Protein AF-A0A849VVQ6-F1 (afdb_monomer_lite)

Secondary structure (DSSP, 8-state):
---------------------------HHHHHHHHHHHHTT-PPTT-EEEETTTTEEEEE-TTSEEEEEETTTTEEEEEE---TTGGG---

pLDDT: mean 76.6, std 17.0, range [40.34, 96.0]

Foldseek 3Di:
DDDDDDDDDDDDDDPPPPDDPPPPPPDQVVLVVQVVCLLQLNDDAQRWGAPPSRQWIWGQHPPSKIWIARNVVRDIDIDHNDDPCVVVPDD

Structure (mmCIF, N/CA/C/O backbone)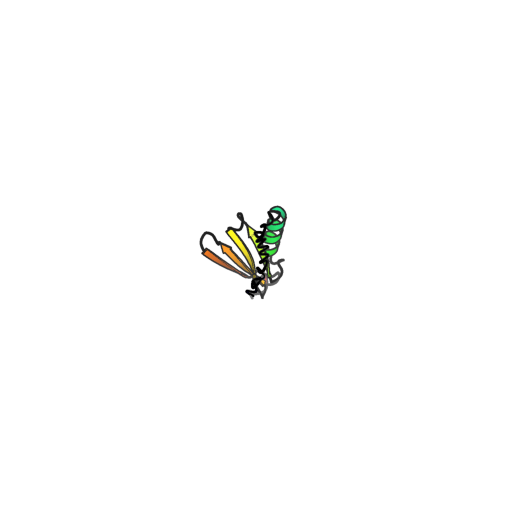:
data_AF-A0A849VVQ6-F1
#
_entry.id   AF-A0A849VVQ6-F1
#
loop_
_atom_site.group_PDB
_atom_site.id
_atom_site.type_symbol
_atom_site.label_atom_id
_atom_site.label_alt_id
_atom_site.label_comp_id
_atom_site.label_asym_id
_atom_site.label_entity_id
_atom_site.label_seq_id
_atom_site.pdbx_PDB_ins_code
_atom_site.Cartn_x
_atom_site.Cartn_y
_atom_site.Cartn_z
_atom_site.occupancy
_atom_site.B_iso_or_equiv
_atom_site.auth_seq_id
_atom_site.auth_comp_id
_atom_site.auth_asym_id
_atom_site.auth_atom_id
_atom_site.pdbx_PDB_model_num
ATOM 1 N N . MET A 1 1 ? 50.988 -23.957 59.085 1.00 40.34 1 MET A N 1
ATOM 2 C CA . MET A 1 1 ? 50.933 -23.917 57.605 1.00 40.34 1 MET A CA 1
ATOM 3 C C . MET A 1 1 ? 49.480 -23.768 57.186 1.00 40.34 1 MET A C 1
ATOM 5 O O . MET A 1 1 ? 48.713 -24.693 57.400 1.00 40.34 1 MET A O 1
ATOM 9 N N . ILE A 1 2 ? 49.094 -22.600 56.668 1.00 47.22 2 ILE A N 1
ATOM 10 C CA . ILE A 1 2 ? 47.725 -22.274 56.231 1.00 47.22 2 ILE A CA 1
ATOM 11 C C . ILE A 1 2 ? 47.868 -21.681 54.823 1.00 47.22 2 ILE A C 1
ATOM 13 O O . ILE A 1 2 ? 48.651 -20.753 54.636 1.00 47.22 2 ILE A O 1
ATOM 17 N N . ARG A 1 3 ? 47.211 -22.278 53.823 1.00 58.09 3 ARG A N 1
ATOM 18 C CA . ARG A 1 3 ? 47.298 -21.868 52.410 1.00 58.09 3 ARG A CA 1
ATOM 19 C C . ARG A 1 3 ? 46.182 -20.860 52.100 1.00 58.09 3 ARG A C 1
ATOM 21 O O . ARG A 1 3 ? 45.034 -21.180 52.403 1.00 58.09 3 ARG A O 1
ATOM 28 N N . PRO A 1 4 ? 46.459 -19.696 51.489 1.00 55.06 4 PRO A N 1
ATOM 29 C CA . PRO A 1 4 ? 45.402 -18.824 50.993 1.00 55.06 4 PRO A CA 1
ATOM 30 C C . PRO A 1 4 ? 44.866 -19.365 49.659 1.00 55.06 4 PRO A C 1
ATOM 32 O O . PRO A 1 4 ? 45.626 -19.632 48.730 1.00 55.06 4 PRO A O 1
ATOM 35 N N . VAL A 1 5 ? 43.550 -19.564 49.589 1.00 59.62 5 VAL A N 1
ATOM 36 C CA . VAL A 1 5 ? 42.826 -19.948 48.372 1.00 59.62 5 VAL A CA 1
ATOM 37 C C . VAL A 1 5 ? 42.540 -18.675 47.579 1.00 59.62 5 VAL A C 1
ATOM 39 O O . VAL A 1 5 ? 41.742 -17.841 48.001 1.00 59.62 5 VAL A O 1
ATOM 42 N N . THR A 1 6 ? 43.212 -18.505 46.446 1.00 57.84 6 THR A N 1
ATOM 43 C CA . THR A 1 6 ? 43.005 -17.376 45.533 1.00 57.84 6 THR A CA 1
ATOM 44 C C . THR A 1 6 ? 41.755 -17.635 44.689 1.00 57.84 6 THR A C 1
ATOM 46 O O . THR A 1 6 ? 41.755 -18.525 43.840 1.00 57.84 6 THR A O 1
ATOM 49 N N . ALA A 1 7 ? 40.678 -16.885 44.922 1.00 59.50 7 ALA A N 1
ATOM 50 C CA . ALA A 1 7 ? 39.481 -16.926 44.086 1.00 59.50 7 ALA A CA 1
ATOM 51 C C . ALA A 1 7 ? 39.678 -16.035 42.846 1.00 59.50 7 ALA A C 1
ATOM 53 O O . ALA A 1 7 ? 39.903 -14.832 42.964 1.00 59.50 7 ALA A O 1
ATOM 54 N N . LEU A 1 8 ? 39.613 -16.636 41.656 1.00 57.53 8 LEU A N 1
ATOM 55 C CA . LEU A 1 8 ? 39.605 -15.941 40.367 1.00 57.53 8 LEU A CA 1
ATOM 56 C C . LEU A 1 8 ? 38.231 -15.285 40.157 1.00 57.53 8 LEU A C 1
ATOM 58 O O . LEU A 1 8 ? 37.221 -15.975 40.038 1.00 57.53 8 LEU A O 1
ATOM 62 N N . LEU A 1 9 ? 38.203 -13.952 40.134 1.00 55.34 9 LEU A N 1
ATOM 63 C CA . LEU A 1 9 ? 37.013 -13.146 39.867 1.00 55.34 9 LEU A CA 1
ATOM 64 C C . LEU A 1 9 ? 36.776 -13.077 38.349 1.00 55.34 9 LEU A C 1
ATOM 66 O O . LEU A 1 9 ? 37.587 -12.519 37.611 1.00 55.34 9 LEU A O 1
ATOM 70 N N . SER A 1 10 ? 35.675 -13.660 37.881 1.00 58.38 10 SER A N 1
ATOM 71 C CA . SER A 1 10 ? 35.278 -13.672 36.471 1.00 58.38 10 SER A CA 1
ATOM 72 C C . SER A 1 10 ? 34.911 -12.263 35.985 1.00 58.38 10 SER A C 1
ATOM 74 O O . SER A 1 10 ? 33.966 -11.653 36.482 1.00 58.38 10 SER A O 1
ATOM 76 N N . LEU A 1 11 ? 35.644 -11.755 34.991 1.00 54.34 11 LEU A N 1
ATOM 77 C CA . LEU A 1 11 ? 35.366 -10.495 34.301 1.00 54.34 11 LEU A CA 1
ATOM 78 C C . LEU A 1 11 ? 34.144 -10.670 33.381 1.00 54.34 11 LEU A C 1
ATOM 80 O O . LEU A 1 11 ? 34.242 -11.307 32.333 1.00 54.34 11 LEU A O 1
ATOM 84 N N . VAL A 1 12 ? 32.992 -10.112 33.756 1.00 62.12 12 VAL A N 1
ATOM 85 C CA . VAL A 1 12 ? 31.799 -10.083 32.895 1.00 62.12 12 VAL A CA 1
ATOM 86 C C . VAL A 1 12 ? 31.803 -8.784 32.090 1.00 62.12 12 VAL A C 1
ATOM 88 O O . VAL A 1 12 ? 31.584 -7.703 32.629 1.00 62.12 12 VAL A O 1
ATOM 91 N N . PHE A 1 13 ? 32.061 -8.894 30.788 1.00 56.69 13 PHE A N 1
ATOM 92 C CA . PHE A 1 13 ? 31.994 -7.791 29.829 1.00 56.69 13 PHE A CA 1
ATOM 93 C C . PHE A 1 13 ? 30.587 -7.761 29.207 1.00 56.69 13 PHE A C 1
ATOM 95 O O . PHE A 1 13 ? 30.306 -8.477 28.249 1.00 56.69 13 PHE A O 1
ATOM 102 N N . THR A 1 14 ? 29.667 -6.962 29.754 1.00 60.84 14 THR A N 1
ATOM 103 C CA . THR A 1 14 ? 28.365 -6.701 29.114 1.00 60.84 14 THR A CA 1
ATOM 104 C C . THR A 1 14 ? 28.457 -5.452 28.246 1.00 60.84 14 THR A C 1
ATOM 106 O O . THR A 1 14 ? 28.255 -4.340 28.731 1.00 60.84 14 THR A O 1
ATOM 109 N N . ILE A 1 15 ? 28.739 -5.620 26.952 1.00 63.62 15 ILE A N 1
ATOM 110 C CA . ILE A 1 15 ? 28.573 -4.547 25.961 1.00 63.62 15 ILE A CA 1
ATOM 111 C C . ILE A 1 15 ? 27.152 -4.652 25.405 1.00 63.62 15 ILE A C 1
ATOM 113 O O . ILE A 1 15 ? 26.901 -5.311 24.401 1.00 63.62 15 ILE A O 1
ATOM 117 N N . GLY A 1 16 ? 26.195 -4.047 26.099 1.00 57.75 16 GLY A N 1
ATOM 118 C CA . GLY A 1 16 ? 24.824 -3.917 25.615 1.00 57.75 16 GLY A CA 1
ATOM 119 C C . GLY A 1 16 ? 24.644 -2.623 24.828 1.00 57.75 16 GLY A C 1
ATOM 120 O O . GLY A 1 16 ? 23.953 -1.730 25.308 1.00 57.75 16 GLY A O 1
ATOM 121 N N . LEU A 1 17 ? 25.256 -2.493 23.645 1.00 60.03 17 LEU A N 1
ATOM 122 C CA . LEU A 1 17 ? 24.901 -1.417 22.710 1.00 60.03 17 LEU A CA 1
ATOM 123 C C . LEU A 1 17 ? 23.560 -1.777 22.046 1.00 60.03 17 LEU A C 1
ATOM 125 O O . LEU A 1 17 ? 23.516 -2.369 20.971 1.00 60.03 17 LEU A O 1
ATOM 129 N N . HIS A 1 18 ? 22.447 -1.456 22.707 1.00 60.00 18 HIS A N 1
ATOM 130 C CA . HIS A 1 18 ? 21.1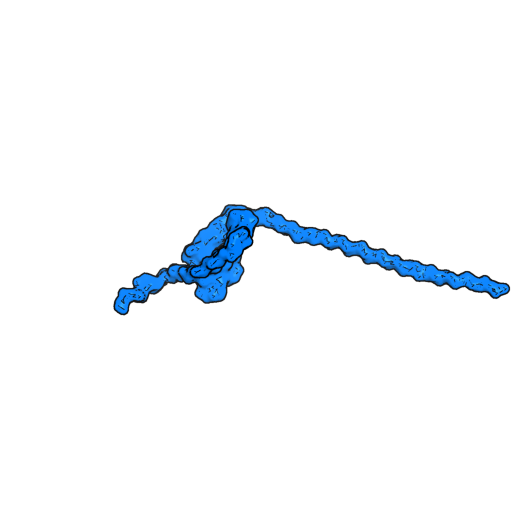49 -1.397 22.037 1.00 60.00 18 HIS A CA 1
ATOM 131 C C . HIS A 1 18 ? 21.081 -0.073 21.276 1.00 60.00 18 HIS A C 1
ATOM 133 O O . HIS A 1 18 ? 20.648 0.945 21.814 1.00 60.00 18 HIS A O 1
ATOM 139 N N . SER A 1 19 ? 21.546 -0.076 20.028 1.00 63.06 19 SER A N 1
ATOM 140 C CA . SER A 1 19 ? 21.225 1.003 19.096 1.00 63.06 19 SER A CA 1
ATOM 141 C C . SER A 1 19 ? 19.718 0.951 18.814 1.00 63.06 19 SER A C 1
ATOM 143 O O . SER A 1 19 ? 19.237 -0.095 18.368 1.00 63.06 19 SER A O 1
ATOM 145 N N . PRO A 1 20 ? 18.945 2.021 19.067 1.00 65.94 20 PRO A N 1
ATOM 146 C CA . PRO A 1 20 ? 17.567 2.076 18.599 1.00 65.94 20 PRO A CA 1
ATOM 147 C C . PRO A 1 20 ? 17.560 2.007 17.063 1.00 65.94 20 PRO A C 1
ATOM 149 O O . PRO A 1 20 ? 18.483 2.539 16.436 1.00 65.94 20 PRO A O 1
ATOM 152 N N . PRO A 1 21 ? 16.555 1.371 16.429 1.00 59.62 21 PRO A N 1
ATOM 153 C CA . PRO A 1 21 ? 16.383 1.501 14.991 1.00 59.62 21 PRO A CA 1
ATOM 154 C C . PRO A 1 21 ? 16.186 2.987 14.684 1.00 59.62 21 PRO A C 1
ATOM 156 O O . PRO A 1 21 ? 15.187 3.591 15.072 1.00 59.62 21 PRO A O 1
ATOM 159 N N . ALA A 1 22 ? 17.177 3.591 14.033 1.00 54.12 22 ALA A N 1
ATOM 160 C CA . ALA A 1 22 ? 17.032 4.913 13.459 1.00 54.12 22 ALA A CA 1
ATOM 161 C C . ALA A 1 22 ? 16.021 4.780 12.316 1.00 54.12 22 ALA A C 1
ATOM 163 O O . ALA A 1 22 ? 16.334 4.222 11.264 1.00 54.12 22 ALA A O 1
ATOM 164 N N . PHE A 1 23 ? 14.787 5.225 12.551 1.00 57.97 23 PHE A N 1
ATOM 165 C CA . PHE A 1 23 ? 13.823 5.436 11.482 1.00 57.97 23 PHE A CA 1
ATOM 166 C C . PHE A 1 23 ? 14.420 6.509 10.575 1.00 57.97 23 PHE A C 1
ATOM 168 O O . PHE A 1 23 ? 14.511 7.670 10.968 1.00 57.97 23 PHE A O 1
ATOM 175 N N . ALA A 1 24 ? 14.914 6.102 9.406 1.00 53.88 24 ALA A N 1
ATOM 176 C CA . ALA A 1 24 ? 15.317 7.046 8.379 1.00 53.88 24 ALA A CA 1
ATOM 177 C C . ALA A 1 24 ? 14.106 7.936 8.073 1.00 53.88 24 ALA A C 1
ATOM 179 O O . ALA A 1 24 ? 13.006 7.419 7.861 1.00 53.88 24 ALA A O 1
ATOM 180 N N . GLU A 1 25 ? 14.300 9.257 8.099 1.00 54.25 25 GLU A N 1
ATOM 181 C CA . GLU A 1 25 ? 13.329 10.215 7.573 1.00 54.25 25 GLU A CA 1
ATOM 182 C C . GLU A 1 25 ? 13.245 9.980 6.066 1.00 54.25 25 GLU A C 1
ATOM 184 O O . GLU A 1 25 ? 14.016 10.507 5.269 1.00 54.25 25 GLU A O 1
ATOM 189 N N . ASP A 1 26 ? 12.387 9.035 5.712 1.00 56.25 26 ASP A N 1
ATOM 190 C CA . ASP A 1 26 ? 12.270 8.496 4.377 1.00 56.25 26 ASP A CA 1
ATOM 191 C C . ASP A 1 26 ? 11.674 9.578 3.463 1.00 56.25 26 ASP A C 1
ATOM 193 O O . ASP A 1 26 ? 10.696 10.257 3.798 1.00 56.25 26 ASP A O 1
ATOM 197 N N . ASP A 1 27 ? 12.373 9.808 2.354 1.00 68.69 27 ASP A N 1
ATOM 198 C CA . ASP A 1 27 ? 12.244 10.965 1.476 1.00 68.69 27 ASP A CA 1
ATOM 199 C C . ASP A 1 27 ? 10.786 11.115 1.018 1.00 68.69 27 ASP A C 1
ATOM 201 O O . ASP A 1 27 ? 10.267 10.329 0.218 1.00 68.69 27 ASP A O 1
ATOM 205 N N . SER A 1 28 ? 10.090 12.117 1.563 1.00 71.50 28 SER A N 1
ATOM 206 C CA . SER A 1 28 ? 8.636 12.280 1.413 1.00 71.50 28 SER A CA 1
ATOM 207 C C . SER A 1 28 ? 8.197 12.364 -0.055 1.00 71.50 28 SER A C 1
ATOM 209 O O . SER A 1 28 ? 7.077 11.984 -0.403 1.00 71.50 28 SER A O 1
ATOM 211 N N . THR A 1 29 ? 9.093 12.818 -0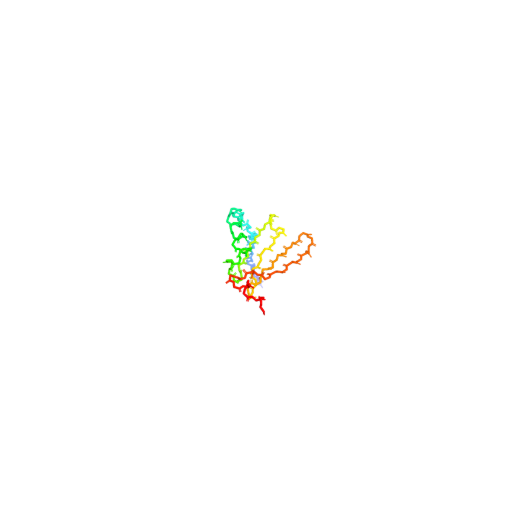.935 1.00 77.31 29 THR A N 1
ATOM 212 C CA . THR A 1 29 ? 8.866 12.877 -2.384 1.00 77.31 29 THR A CA 1
ATOM 213 C C . THR A 1 29 ? 8.855 11.481 -3.010 1.00 77.31 29 THR A C 1
ATOM 215 O O . THR A 1 29 ? 7.999 11.180 -3.846 1.00 77.31 29 THR A O 1
ATOM 218 N N . SER A 1 30 ? 9.764 10.605 -2.572 1.00 82.69 30 SER A N 1
ATOM 219 C CA . SER A 1 30 ? 9.864 9.212 -3.019 1.00 82.69 30 SER A CA 1
ATOM 220 C C . SER A 1 30 ? 8.646 8.393 -2.578 1.00 82.69 30 SER A C 1
ATOM 222 O O . SER A 1 30 ? 8.046 7.664 -3.379 1.00 82.69 30 SER A O 1
ATOM 224 N N . GLN A 1 31 ? 8.193 8.584 -1.334 1.00 85.88 31 GLN A N 1
ATOM 225 C CA . GLN A 1 31 ? 6.972 7.943 -0.835 1.00 85.88 31 GLN A CA 1
ATOM 226 C C . GLN A 1 31 ? 5.740 8.371 -1.632 1.00 85.88 31 GLN A C 1
ATOM 228 O O . GLN A 1 31 ? 4.9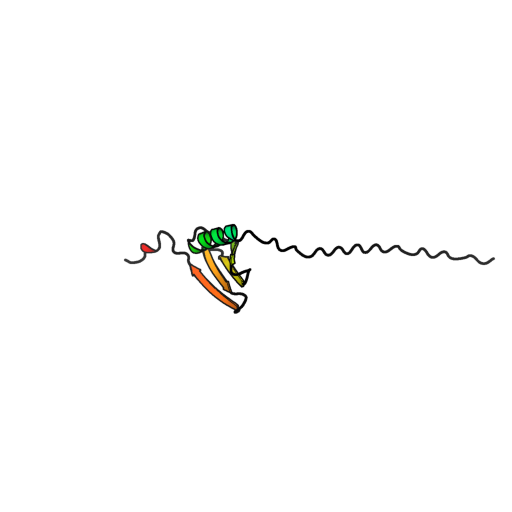45 7.525 -2.040 1.00 85.88 31 GLN A O 1
ATOM 233 N N . LEU A 1 32 ? 5.596 9.667 -1.925 1.00 86.75 32 LEU A N 1
ATOM 234 C CA . LEU A 1 32 ? 4.461 10.166 -2.700 1.00 86.75 32 LEU A CA 1
ATOM 235 C C . LEU A 1 32 ? 4.443 9.610 -4.133 1.00 86.75 32 LEU A C 1
ATOM 237 O O . LEU A 1 32 ? 3.380 9.244 -4.641 1.00 86.75 32 LEU A O 1
ATOM 241 N N . ALA A 1 33 ? 5.605 9.513 -4.784 1.00 88.62 33 ALA A N 1
ATOM 242 C CA . ALA A 1 33 ? 5.727 8.883 -6.098 1.00 88.62 33 ALA A CA 1
ATOM 243 C C . ALA A 1 33 ? 5.311 7.402 -6.054 1.00 88.62 33 ALA A C 1
ATOM 245 O O . ALA A 1 33 ? 4.553 6.942 -6.911 1.00 88.62 33 ALA A O 1
ATOM 246 N N . THR A 1 34 ? 5.732 6.682 -5.014 1.00 90.44 34 THR A N 1
ATOM 247 C CA . THR A 1 34 ? 5.402 5.265 -4.808 1.00 90.44 34 THR A CA 1
ATOM 248 C C . THR A 1 34 ? 3.909 5.063 -4.550 1.00 90.44 34 THR A C 1
ATOM 250 O O . THR A 1 34 ? 3.289 4.197 -5.163 1.00 90.44 34 THR A O 1
ATOM 253 N N . ILE A 1 35 ? 3.282 5.907 -3.725 1.00 91.69 35 ILE A N 1
ATOM 254 C CA . ILE A 1 35 ? 1.827 5.877 -3.506 1.00 91.69 35 ILE A CA 1
ATOM 255 C C . ILE A 1 35 ? 1.089 6.070 -4.828 1.00 91.69 35 ILE A C 1
ATOM 257 O O . ILE A 1 35 ? 0.190 5.293 -5.142 1.00 91.69 35 ILE A O 1
ATOM 261 N N . ASN A 1 36 ? 1.483 7.071 -5.624 1.00 91.38 36 ASN A N 1
ATOM 262 C CA . ASN A 1 36 ? 0.861 7.339 -6.921 1.00 91.38 36 ASN A CA 1
ATOM 263 C C . ASN A 1 36 ? 0.972 6.146 -7.876 1.00 91.38 36 ASN A C 1
ATOM 265 O O . ASN A 1 36 ? 0.018 5.829 -8.584 1.00 91.38 36 ASN A O 1
ATOM 269 N N . LYS A 1 37 ? 2.110 5.458 -7.866 1.00 91.31 37 LYS A N 1
ATOM 270 C CA . LYS A 1 37 ? 2.324 4.231 -8.631 1.00 91.31 37 LYS A CA 1
ATOM 271 C C . LYS A 1 37 ? 1.403 3.097 -8.153 1.00 91.31 37 LYS A C 1
ATOM 273 O O . LYS A 1 37 ? 0.747 2.448 -8.967 1.00 91.31 37 LYS A O 1
ATOM 278 N N . ILE A 1 38 ? 1.278 2.896 -6.838 1.00 91.31 38 ILE A N 1
ATOM 279 C CA . ILE A 1 38 ? 0.397 1.881 -6.236 1.00 91.31 38 ILE A CA 1
ATOM 280 C C . ILE A 1 38 ? -1.071 2.123 -6.613 1.00 91.31 38 ILE A C 1
ATOM 282 O O . ILE A 1 38 ? -1.730 1.217 -7.123 1.00 91.31 38 ILE A O 1
ATOM 286 N N . ILE A 1 39 ? -1.588 3.340 -6.416 1.00 88.75 39 ILE A N 1
ATOM 287 C CA . ILE A 1 39 ? -3.003 3.654 -6.687 1.00 88.75 39 ILE A CA 1
ATOM 288 C C . ILE A 1 39 ? -3.355 3.572 -8.179 1.00 88.75 39 ILE A C 1
ATOM 290 O O . ILE A 1 39 ? -4.510 3.326 -8.518 1.00 88.75 39 ILE A O 1
ATOM 294 N N . ARG A 1 40 ? -2.370 3.744 -9.070 1.00 88.25 40 ARG A N 1
ATOM 295 C CA . ARG A 1 40 ? -2.522 3.565 -10.524 1.00 88.25 40 ARG A CA 1
ATOM 296 C C . ARG A 1 40 ? -2.449 2.103 -10.969 1.00 88.25 40 ARG A C 1
ATOM 298 O O . ARG A 1 40 ? -2.665 1.824 -12.142 1.00 88.25 40 ARG A O 1
ATOM 305 N N . GLY A 1 41 ? -2.157 1.174 -10.058 1.00 87.12 41 GLY A N 1
ATOM 306 C CA . GLY A 1 41 ? -1.981 -0.243 -10.380 1.00 87.12 41 GLY A CA 1
ATOM 307 C C . GLY A 1 41 ? -0.635 -0.583 -11.016 1.00 87.12 41 GLY A C 1
ATOM 308 O O . GLY A 1 41 ? -0.471 -1.671 -11.555 1.00 87.12 41 GLY A O 1
ATOM 309 N N . GLU A 1 42 ? 0.339 0.320 -10.935 1.00 89.00 42 GLU A N 1
ATOM 310 C CA . GLU A 1 42 ? 1.707 0.098 -11.413 1.00 89.00 42 GLU A CA 1
ATOM 311 C C . GLU A 1 42 ? 2.608 -0.517 -10.322 1.00 89.00 42 GLU A C 1
ATOM 313 O O . GLU A 1 42 ? 3.755 -0.887 -10.583 1.00 89.00 42 GLU A O 1
ATOM 318 N N . GLY A 1 43 ? 2.110 -0.599 -9.083 1.00 87.69 43 GLY A N 1
ATOM 319 C CA . GLY A 1 43 ? 2.817 -1.177 -7.942 1.00 87.69 43 GLY A CA 1
ATOM 320 C C . GLY A 1 43 ? 3.006 -2.694 -8.058 1.00 87.69 43 GLY A C 1
ATOM 321 O O . GLY A 1 43 ? 2.163 -3.411 -8.596 1.00 87.69 43 GLY A O 1
ATOM 322 N N . LYS A 1 44 ? 4.125 -3.195 -7.536 1.00 92.06 44 LYS A N 1
ATOM 323 C CA . LYS A 1 44 ? 4.449 -4.626 -7.484 1.00 92.06 44 LYS A CA 1
ATOM 324 C C . LYS A 1 44 ? 3.867 -5.264 -6.218 1.00 92.06 44 LYS A C 1
ATOM 326 O O . LYS A 1 44 ? 3.837 -4.595 -5.190 1.00 92.06 44 LYS A O 1
ATOM 331 N N . PRO A 1 45 ? 3.466 -6.547 -6.234 1.00 92.31 45 PRO A N 1
ATOM 332 C CA . PRO A 1 45 ? 3.118 -7.264 -5.007 1.00 92.31 45 PRO A CA 1
ATOM 333 C C . PRO A 1 45 ? 4.229 -7.155 -3.953 1.00 92.31 45 PRO A C 1
ATOM 335 O O . PRO A 1 45 ? 5.410 -7.288 -4.275 1.00 92.31 45 PRO A O 1
ATOM 338 N N . GLY A 1 46 ? 3.846 -6.864 -2.711 1.00 91.56 46 GLY A N 1
ATOM 339 C CA . GLY A 1 46 ? 4.758 -6.588 -1.599 1.00 91.56 46 GLY A CA 1
ATOM 340 C C . GLY A 1 46 ? 5.272 -5.146 -1.527 1.00 91.56 46 GLY A C 1
ATOM 341 O O . GLY A 1 46 ? 5.930 -4.797 -0.552 1.00 91.56 46 GLY A O 1
ATOM 342 N N . GLU A 1 47 ? 4.978 -4.292 -2.513 1.00 92.19 47 GLU A N 1
ATOM 343 C CA . GLU A 1 47 ? 5.349 -2.874 -2.477 1.00 92.19 47 GLU A CA 1
ATOM 344 C C . GLU A 1 47 ? 4.503 -2.136 -1.430 1.00 92.19 47 GLU A C 1
ATOM 346 O O . GLU A 1 47 ? 3.273 -2.257 -1.400 1.00 92.19 47 GLU A O 1
ATOM 351 N N . THR A 1 48 ? 5.175 -1.374 -0.567 1.00 92.69 48 THR A N 1
ATOM 352 C CA . THR A 1 48 ? 4.557 -0.616 0.523 1.00 92.69 48 THR A CA 1
ATOM 353 C C . THR A 1 48 ? 4.976 0.840 0.473 1.00 92.69 48 THR A C 1
ATOM 355 O O . THR A 1 48 ? 6.145 1.134 0.232 1.00 92.69 48 THR A O 1
ATOM 358 N N . ALA A 1 49 ? 4.056 1.746 0.779 1.00 93.00 49 ALA A N 1
ATOM 359 C CA . ALA A 1 49 ? 4.362 3.156 0.964 1.00 93.00 49 ALA A CA 1
ATOM 360 C C . ALA A 1 49 ? 3.546 3.743 2.112 1.00 93.00 49 ALA A C 1
ATOM 362 O O . ALA A 1 49 ? 2.442 3.286 2.407 1.00 93.00 49 ALA A O 1
ATOM 363 N N . THR A 1 50 ? 4.076 4.773 2.755 1.00 92.31 50 THR A N 1
ATOM 364 C CA . THR A 1 50 ? 3.437 5.436 3.890 1.00 92.31 50 THR A CA 1
ATOM 365 C C . THR A 1 50 ? 3.105 6.886 3.564 1.00 92.31 50 THR A C 1
ATOM 367 O O . THR A 1 50 ? 3.760 7.538 2.761 1.00 92.31 50 THR A O 1
ATOM 370 N N . ALA A 1 51 ? 2.036 7.399 4.165 1.00 88.88 51 ALA A N 1
ATOM 371 C CA . ALA A 1 51 ? 1.621 8.792 4.064 1.00 88.88 51 ALA A CA 1
ATOM 372 C C . ALA A 1 51 ? 1.246 9.330 5.442 1.00 88.88 51 ALA A C 1
ATOM 374 O O . ALA A 1 51 ? 1.050 8.565 6.390 1.00 88.88 51 ALA A O 1
ATOM 375 N N . LYS A 1 52 ? 1.091 10.658 5.535 1.00 87.25 52 LYS A N 1
ATOM 376 C CA . LYS A 1 52 ? 0.664 11.342 6.768 1.00 87.25 52 LYS A CA 1
ATOM 377 C C . LYS A 1 52 ? 1.550 10.940 7.958 1.00 87.25 52 LYS A C 1
ATOM 379 O O . LYS A 1 52 ? 1.044 10.548 9.001 1.00 87.25 52 LYS A O 1
ATOM 384 N N . ASN A 1 53 ? 2.870 10.993 7.772 1.00 85.31 53 ASN A N 1
ATOM 385 C CA . ASN A 1 53 ? 3.872 10.640 8.787 1.00 85.31 53 ASN A CA 1
ATOM 386 C C . ASN A 1 53 ? 3.764 9.186 9.289 1.00 85.31 53 ASN A C 1
ATOM 388 O O . ASN A 1 53 ? 3.984 8.912 10.465 1.00 85.31 53 ASN A O 1
ATOM 392 N N . GLY A 1 54 ? 3.387 8.252 8.409 1.00 86.19 54 GLY A N 1
ATOM 393 C CA . GLY A 1 54 ? 3.248 6.834 8.755 1.00 86.19 54 GLY A CA 1
ATOM 394 C C . GLY A 1 54 ? 1.868 6.430 9.272 1.00 86.19 54 GLY A C 1
ATOM 395 O O . GLY A 1 54 ? 1.644 5.246 9.502 1.00 86.19 54 GLY A O 1
ATOM 396 N N . GLU A 1 55 ? 0.919 7.361 9.417 1.00 91.69 55 GLU A N 1
ATOM 397 C CA . GLU A 1 55 ? -0.442 7.028 9.859 1.00 91.69 55 GLU A CA 1
ATOM 398 C C . GLU A 1 55 ? -1.216 6.206 8.823 1.00 91.69 55 GLU A C 1
ATOM 400 O O . GLU A 1 55 ? -2.094 5.425 9.191 1.00 91.69 55 GLU A O 1
ATOM 405 N N . VAL A 1 56 ? -0.927 6.389 7.533 1.00 93.19 56 VAL A N 1
ATOM 406 C CA . VAL A 1 56 ? -1.596 5.667 6.446 1.00 93.19 56 VAL A CA 1
ATOM 407 C C . VAL A 1 56 ? -0.576 4.829 5.695 1.00 93.19 56 VAL A C 1
ATOM 409 O O . VAL A 1 56 ? 0.408 5.364 5.195 1.00 93.19 56 VAL A O 1
ATOM 412 N N . VAL A 1 57 ? -0.831 3.529 5.591 1.00 94.75 57 VAL A N 1
ATOM 413 C CA . VAL A 1 57 ? 0.019 2.560 4.894 1.00 94.75 57 VAL A CA 1
ATOM 414 C C . VAL A 1 57 ? -0.722 2.046 3.667 1.00 94.75 57 VAL A C 1
ATOM 416 O O . VAL A 1 57 ? -1.860 1.596 3.773 1.00 94.75 57 VAL A O 1
ATOM 419 N N . TYR A 1 58 ? -0.070 2.113 2.516 1.00 95.06 58 TYR A N 1
ATOM 420 C CA . TYR A 1 58 ? -0.506 1.539 1.251 1.00 95.06 58 TYR A CA 1
ATOM 421 C C . TYR A 1 58 ? 0.326 0.289 1.003 1.00 95.06 58 TYR A C 1
ATOM 423 O O . TYR A 1 58 ? 1.550 0.373 1.012 1.00 95.06 58 TYR A O 1
ATOM 431 N N . THR A 1 59 ? -0.319 -0.842 0.751 1.00 94.62 59 THR A N 1
ATOM 432 C CA . THR A 1 59 ? 0.346 -2.121 0.492 1.00 94.62 59 THR A CA 1
ATOM 433 C C . THR A 1 59 ? -0.281 -2.779 -0.721 1.00 94.62 59 THR A C 1
ATOM 435 O O . THR A 1 59 ? -1.499 -2.934 -0.787 1.00 94.62 59 THR A O 1
ATOM 438 N N . VAL A 1 60 ? 0.538 -3.218 -1.670 1.00 94.56 60 VAL A N 1
ATOM 439 C CA . VAL A 1 60 ? 0.078 -4.088 -2.754 1.00 94.56 60 VAL A CA 1
ATOM 440 C C . VAL A 1 60 ? 0.160 -5.530 -2.272 1.00 94.56 60 VAL A C 1
ATOM 442 O O . VAL A 1 60 ? 1.240 -6.057 -2.014 1.00 94.56 60 VAL A O 1
ATOM 445 N N . LEU A 1 61 ? -0.988 -6.178 -2.132 1.00 92.94 61 LEU A N 1
ATOM 446 C CA . LEU A 1 61 ? -1.084 -7.583 -1.764 1.00 92.94 61 LEU A CA 1
ATOM 447 C C . LEU A 1 61 ? -0.836 -8.492 -2.975 1.00 92.94 61 LEU A C 1
ATOM 449 O O . LEU A 1 61 ? -0.911 -8.078 -4.138 1.00 92.94 61 LEU A O 1
ATOM 453 N N . GLU A 1 62 ? -0.600 -9.770 -2.685 1.00 87.56 62 GLU A N 1
ATOM 454 C CA . GLU A 1 62 ? -0.615 -10.834 -3.688 1.00 87.56 62 GLU A CA 1
ATOM 455 C C . GLU A 1 62 ? -1.916 -10.793 -4.507 1.00 87.56 62 GLU A C 1
ATOM 457 O O . GLU A 1 62 ? -3.013 -10.618 -3.973 1.00 87.56 62 GLU A O 1
ATOM 462 N N . GLY A 1 63 ? -1.789 -10.908 -5.831 1.00 83.12 63 GLY A N 1
ATOM 463 C CA . GLY A 1 63 ? -2.911 -10.757 -6.766 1.00 83.12 63 GLY A CA 1
ATOM 464 C C . GLY A 1 63 ? -3.195 -9.322 -7.236 1.00 83.12 63 GLY A C 1
ATOM 465 O O . GLY A 1 63 ? -4.103 -9.133 -8.046 1.00 83.12 63 GLY A O 1
ATOM 466 N N . GLY A 1 64 ? -2.413 -8.325 -6.799 1.00 84.62 64 GLY A N 1
ATOM 467 C CA . GLY A 1 64 ? -2.510 -6.935 -7.278 1.00 84.62 64 GLY A CA 1
ATOM 468 C C . GLY A 1 64 ? -3.617 -6.107 -6.614 1.00 84.62 64 GLY A C 1
ATOM 469 O O . GLY A 1 64 ? -3.996 -5.047 -7.120 1.00 84.62 64 GLY A O 1
ATOM 470 N N . VAL A 1 65 ? -4.147 -6.595 -5.490 1.00 90.69 65 VAL A N 1
ATOM 471 C CA . VAL A 1 65 ? -5.099 -5.867 -4.642 1.00 90.69 65 VAL A CA 1
ATOM 472 C C . VAL A 1 65 ? -4.339 -4.824 -3.839 1.00 90.69 65 VAL A C 1
ATOM 474 O O . VAL A 1 65 ? -3.312 -5.136 -3.244 1.00 90.69 65 VAL A O 1
ATOM 477 N N . VAL A 1 66 ? -4.849 -3.601 -3.774 1.00 93.25 66 VAL A N 1
ATOM 478 C CA . VAL A 1 66 ? -4.263 -2.555 -2.936 1.00 93.25 66 VAL A CA 1
ATOM 479 C C . VAL A 1 66 ? -5.011 -2.500 -1.612 1.00 93.25 66 VAL A C 1
ATOM 481 O O . VAL A 1 66 ? -6.236 -2.371 -1.578 1.00 93.25 66 VAL A O 1
ATOM 484 N N . GLU A 1 67 ? -4.264 -2.596 -0.519 1.00 94.31 67 GLU A N 1
ATOM 485 C CA . GLU A 1 67 ? -4.727 -2.382 0.845 1.00 94.31 67 GLU A CA 1
ATOM 486 C C . GLU A 1 67 ? -4.269 -1.006 1.334 1.00 94.31 67 GLU A C 1
ATOM 488 O O . GLU A 1 67 ? -3.089 -0.671 1.271 1.00 94.31 67 GLU A O 1
ATOM 493 N N . ILE A 1 68 ? -5.210 -0.213 1.841 1.00 94.69 68 ILE A N 1
ATOM 494 C CA . ILE A 1 68 ? -4.949 1.043 2.539 1.00 94.69 68 ILE A CA 1
ATOM 495 C C . ILE A 1 68 ? -5.338 0.844 3.995 1.00 94.69 68 ILE A C 1
ATOM 497 O O . ILE A 1 68 ? -6.498 0.560 4.301 1.00 94.69 68 ILE A O 1
ATOM 501 N N . ARG A 1 69 ? -4.384 1.033 4.900 1.00 96.00 69 ARG A N 1
ATOM 502 C CA . ARG A 1 69 ? -4.595 0.931 6.340 1.00 96.00 69 ARG A CA 1
ATOM 503 C C . ARG A 1 69 ? -4.336 2.272 7.004 1.00 96.00 69 ARG A C 1
ATOM 505 O O . ARG A 1 69 ? -3.239 2.806 6.897 1.00 96.00 69 ARG A O 1
ATOM 512 N N . ASN A 1 70 ? -5.321 2.797 7.726 1.00 95.25 70 ASN A N 1
ATOM 513 C CA . ASN A 1 70 ? -5.134 3.949 8.600 1.00 95.25 70 ASN A CA 1
ATOM 514 C C . ASN A 1 70 ? -4.891 3.449 10.029 1.00 95.25 70 ASN A C 1
ATOM 516 O O . ASN A 1 70 ? -5.808 2.96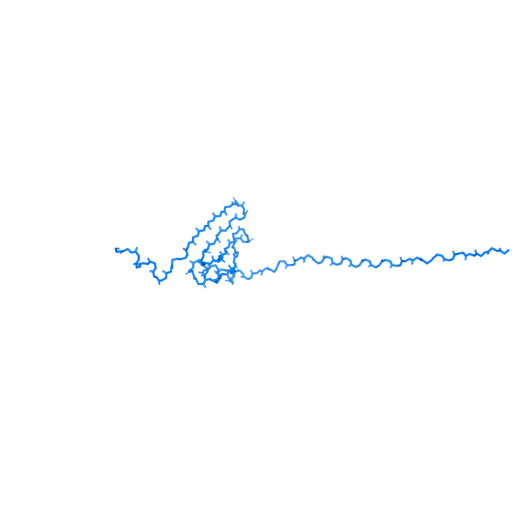0 10.687 1.00 95.25 70 ASN A O 1
ATOM 520 N N . LEU A 1 71 ? -3.651 3.550 10.500 1.00 93.75 71 LEU A N 1
ATOM 521 C CA . LEU A 1 71 ? -3.223 3.076 11.815 1.00 93.75 71 LEU A CA 1
ATOM 522 C C . LEU A 1 71 ? -3.792 3.925 12.955 1.00 93.75 71 LEU A C 1
ATOM 524 O O . LEU A 1 71 ? -4.059 3.394 14.029 1.00 93.75 71 LEU A O 1
ATOM 528 N N . ARG A 1 72 ? -4.033 5.218 12.717 1.00 93.62 72 ARG A N 1
ATOM 529 C CA . ARG A 1 72 ? -4.576 6.137 13.725 1.00 93.62 72 ARG A CA 1
ATOM 530 C C . ARG A 1 72 ? -6.017 5.806 14.099 1.00 93.62 72 ARG A C 1
ATOM 532 O O . ARG A 1 72 ? -6.366 5.842 15.273 1.00 93.62 72 ARG A O 1
ATOM 539 N N . TYR A 1 73 ? -6.845 5.494 13.105 1.00 95.44 73 TYR A N 1
ATOM 540 C CA . TYR A 1 73 ? -8.265 5.178 13.304 1.00 95.44 73 TYR A CA 1
ATOM 541 C C . TYR A 1 73 ? -8.571 3.678 13.213 1.00 95.44 73 TYR A C 1
ATOM 543 O O . TYR A 1 73 ? -9.727 3.281 13.335 1.00 95.44 73 TYR A O 1
ATOM 551 N N . ASN A 1 74 ? -7.546 2.849 12.997 1.00 93.44 74 ASN A N 1
ATOM 552 C CA . ASN A 1 74 ? -7.643 1.403 12.805 1.00 93.44 74 ASN A CA 1
ATOM 553 C C . ASN A 1 74 ? -8.667 0.995 11.727 1.00 93.44 74 ASN A C 1
ATOM 555 O O . ASN A 1 74 ? -9.437 0.050 11.902 1.00 93.44 74 ASN A O 1
ATOM 559 N N . THR A 1 75 ? -8.678 1.717 10.604 1.00 95.06 75 THR A N 1
ATOM 560 C CA . THR A 1 75 ? -9.529 1.400 9.450 1.00 95.06 75 THR A CA 1
ATOM 561 C C . THR A 1 75 ? -8.718 0.757 8.333 1.00 95.06 75 THR A C 1
ATOM 563 O O . THR A 1 75 ? -7.508 0.969 8.207 1.00 95.06 75 THR A O 1
ATOM 566 N N . LEU A 1 76 ? -9.393 -0.057 7.522 1.00 95.75 76 LEU A N 1
ATOM 567 C CA . LEU A 1 76 ? -8.793 -0.790 6.416 1.00 95.75 76 LEU A CA 1
ATOM 568 C C . LEU A 1 76 ? -9.727 -0.746 5.211 1.00 95.75 76 LEU A C 1
ATOM 570 O O . LEU A 1 76 ? -10.923 -1.006 5.329 1.00 95.75 76 LEU A O 1
ATOM 574 N N . GLN A 1 77 ? -9.161 -0.437 4.052 1.00 94.12 77 GLN A N 1
ATOM 575 C CA . GLN A 1 77 ? -9.845 -0.457 2.771 1.00 94.12 77 GLN A CA 1
ATOM 576 C C . GLN A 1 77 ? -9.047 -1.313 1.794 1.00 94.12 77 GLN A C 1
ATOM 578 O O . GLN A 1 77 ? -7.826 -1.209 1.724 1.00 94.12 77 GLN A O 1
ATOM 583 N N . ARG A 1 78 ? -9.740 -2.149 1.022 1.00 93.69 78 ARG A N 1
ATOM 584 C CA . ARG A 1 78 ? -9.145 -2.920 -0.072 1.00 93.69 78 ARG A CA 1
ATOM 585 C C . ARG A 1 78 ? -9.865 -2.602 -1.362 1.00 93.69 78 ARG A C 1
ATOM 587 O O . ARG A 1 78 ? -11.093 -2.545 -1.380 1.00 93.69 78 ARG A O 1
ATOM 594 N N . PHE A 1 79 ? -9.108 -2.425 -2.430 1.00 88.38 79 PHE A N 1
ATOM 595 C CA . PHE A 1 79 ? -9.664 -2.297 -3.766 1.00 88.38 79 PHE A CA 1
ATOM 596 C C . PHE A 1 79 ? -8.789 -3.027 -4.772 1.00 88.38 79 PHE A C 1
ATOM 598 O O . PHE A 1 79 ? -7.566 -3.097 -4.648 1.00 88.38 79 PHE A O 1
ATOM 605 N N . ASN A 1 80 ? -9.446 -3.582 -5.783 1.00 82.94 80 ASN A N 1
ATOM 606 C CA . ASN A 1 80 ? -8.747 -4.090 -6.946 1.00 82.94 80 ASN A CA 1
ATOM 607 C C . ASN A 1 80 ? -8.341 -2.900 -7.805 1.00 82.94 80 ASN A C 1
ATOM 609 O O . ASN A 1 80 ? -9.128 -1.973 -8.012 1.00 82.94 80 ASN A O 1
ATOM 613 N N . THR A 1 81 ? -7.114 -2.927 -8.300 1.00 69.81 81 THR A N 1
ATOM 614 C CA . THR A 1 81 ? -6.682 -1.974 -9.316 1.00 69.81 81 THR A CA 1
ATOM 615 C C . THR A 1 81 ? -7.421 -2.293 -10.612 1.00 69.81 81 THR A C 1
ATOM 617 O O . THR A 1 81 ? -7.496 -3.452 -11.020 1.00 69.81 81 THR A O 1
ATOM 620 N N . ILE A 1 82 ? -8.034 -1.274 -11.221 1.00 65.31 82 ILE A N 1
ATOM 621 C CA . ILE A 1 82 ? -8.745 -1.428 -12.494 1.00 65.31 82 ILE A CA 1
ATOM 622 C C . ILE A 1 82 ? -7.685 -1.752 -13.542 1.00 65.31 82 ILE A C 1
ATOM 624 O O . ILE A 1 82 ? -6.863 -0.898 -13.882 1.00 65.31 82 ILE A O 1
ATOM 628 N N . LYS A 1 83 ? -7.668 -2.989 -14.039 1.00 63.41 83 LYS A N 1
ATOM 629 C CA . LYS A 1 83 ? -6.741 -3.370 -15.104 1.00 63.41 83 LYS A CA 1
ATOM 630 C C . LYS A 1 83 ? -7.184 -2.706 -16.401 1.00 63.41 83 LYS A C 1
ATOM 632 O O . LYS A 1 83 ? -8.380 -2.570 -16.671 1.00 63.41 83 LYS A O 1
ATOM 637 N N . GLN A 1 84 ? -6.216 -2.344 -17.243 1.00 56.44 84 GLN A N 1
ATOM 638 C CA . GLN A 1 84 ? -6.447 -1.911 -18.622 1.00 56.44 84 GLN A CA 1
ATOM 639 C C . GLN A 1 84 ? -7.024 -3.099 -19.423 1.00 56.44 84 GLN A C 1
ATOM 641 O O . GLN A 1 84 ? -6.306 -3.848 -20.072 1.00 56.44 84 GLN A O 1
ATOM 646 N N . GLY A 1 85 ? -8.323 -3.351 -19.268 1.00 54.62 85 GLY A N 1
ATOM 647 C CA . GLY A 1 85 ? -9.005 -4.556 -19.747 1.00 54.62 85 GLY A CA 1
ATOM 648 C C . GLY A 1 85 ? -10.320 -4.855 -19.020 1.00 54.62 85 GLY A C 1
ATOM 649 O O . GLY A 1 85 ? -11.192 -5.497 -19.600 1.00 54.62 85 GLY A O 1
ATOM 650 N N . ASP A 1 86 ? -10.521 -4.325 -17.808 1.00 57.53 86 ASP A N 1
ATOM 651 C CA . ASP A 1 86 ? -11.773 -4.511 -17.056 1.00 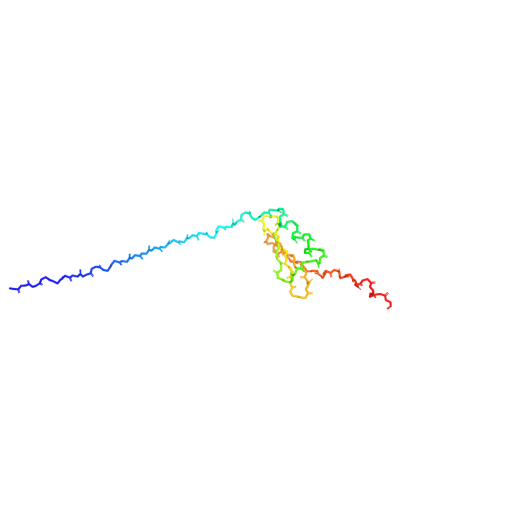57.53 86 ASP A CA 1
ATOM 652 C C . ASP A 1 86 ? -12.973 -3.802 -17.715 1.00 57.53 86 ASP A C 1
ATOM 654 O O . ASP A 1 86 ? -14.114 -4.239 -17.566 1.00 57.53 86 ASP A O 1
ATOM 658 N N . ASN A 1 87 ? -12.720 -2.787 -18.552 1.00 54.00 87 ASN A N 1
ATOM 659 C CA . ASN A 1 87 ? -13.747 -2.128 -19.373 1.00 54.00 87 ASN A CA 1
ATOM 660 C C . ASN A 1 87 ? -14.374 -3.043 -20.446 1.00 54.00 87 ASN A C 1
ATOM 662 O O . ASN A 1 87 ? -15.385 -2.671 -21.033 1.00 54.00 87 ASN A O 1
ATOM 666 N N . ASN A 1 88 ? -13.816 -4.232 -20.707 1.00 56.50 88 ASN A N 1
ATOM 667 C CA . ASN A 1 88 ? -14.356 -5.165 -21.704 1.00 56.50 88 ASN A CA 1
ATOM 668 C C . ASN A 1 88 ? -15.405 -6.138 -21.138 1.00 56.50 88 ASN A C 1
ATOM 670 O O . ASN A 1 88 ? -15.920 -6.972 -21.881 1.00 56.50 88 ASN A O 1
ATOM 674 N N . ARG A 1 89 ? -15.738 -6.066 -19.841 1.00 53.66 89 ARG A N 1
ATOM 675 C CA . ARG A 1 89 ? -16.658 -7.012 -19.185 1.00 53.66 89 ARG A CA 1
ATOM 676 C C . ARG A 1 89 ? -18.079 -6.468 -19.012 1.00 53.66 89 ARG A C 1
ATOM 678 O O . ARG A 1 89 ? -18.689 -6.624 -17.958 1.00 53.66 89 ARG A O 1
ATOM 685 N N . SER A 1 90 ? -18.614 -5.849 -20.059 1.00 49.72 90 SER A N 1
ATOM 686 C CA . SER A 1 90 ? -20.048 -5.572 -20.170 1.00 49.72 90 SER A CA 1
ATOM 687 C C . SER A 1 90 ? -20.494 -5.805 -21.612 1.00 49.72 90 SER A C 1
ATOM 689 O O . SER A 1 90 ? -20.438 -4.909 -22.453 1.00 49.72 90 SER A O 1
ATOM 691 N N . LYS A 1 91 ? -20.864 -7.049 -21.919 1.00 45.72 91 LYS A N 1
ATOM 692 C CA . LYS A 1 91 ? -21.688 -7.376 -23.078 1.00 45.72 91 LYS A CA 1
ATOM 693 C C . LYS A 1 91 ? -22.612 -8.528 -22.728 1.00 45.72 91 LYS A C 1
ATOM 695 O O . LYS A 1 91 ? -22.122 -9.458 -22.049 1.00 45.72 91 LYS A O 1
#

Radius of gyration: 26.77 Å; chains: 1; bounding box: 73×37×81 Å

Sequence (91 aa):
MIRPVTALLSLVFTIGLHSPPAFAEDDSTSQLATINKIIRGEGKPGETATAKNGEVVYTVLEGGVVEIRNLRYNTLQRFNTIKQGDNNRSK

Organism: NCBI:txid2740464